Protein AF-A0A965ZA83-F1 (afdb_monomer_lite)

Sequence (141 aa):
MIVNSGFDPNELNPVFISDYGYNVPEDGLYCLSETLQTKKEILKRFVKASMKGWDYADLHREETLDTVMALMKRKHIPSNRSHQAWMLDRIIELQVPDEKSTIKGELVEKDYKLTQQILLNGNYIKTKIPFSDFHTPLLLK

Radius of gyration: 18.45 Å; chains: 1; bounding box: 42×42×40 Å

Secondary structure (DSSP, 8-state):
-GGGTT--GGG-----GGGGT-----------HHHHHHHHHHHHHHHHHHHHHHHHHHHTHHHHHHHHHHHHHHTT----HHHHHHHHHHHHHHTS-SSTTPPTTPPPHHHHHHHHHHHHHTTS-SS---HHHH----S--

pLDDT: mean 89.31, std 9.94, range [51.56, 97.75]

Structure (mmCIF, N/CA/C/O backbone):
data_AF-A0A965ZA83-F1
#
_entry.id   AF-A0A965ZA83-F1
#
loop_
_atom_site.group_PDB
_atom_site.id
_atom_site.type_symbol
_atom_site.label_atom_id
_atom_site.label_alt_id
_atom_site.label_comp_id
_atom_site.label_asym_id
_atom_site.label_entity_id
_atom_site.label_seq_id
_atom_site.pdbx_PDB_ins_code
_atom_site.Cartn_x
_atom_site.Cartn_y
_atom_site.Cartn_z
_atom_site.occupancy
_atom_site.B_iso_or_equiv
_atom_site.auth_seq_id
_atom_site.auth_comp_id
_atom_site.auth_asym_id
_atom_site.auth_atom_id
_atom_site.pdbx_PDB_model_num
ATOM 1 N N . MET A 1 1 ? 17.653 -10.306 -7.678 1.00 61.91 1 MET A N 1
ATOM 2 C CA . MET A 1 1 ? 16.549 -11.291 -7.671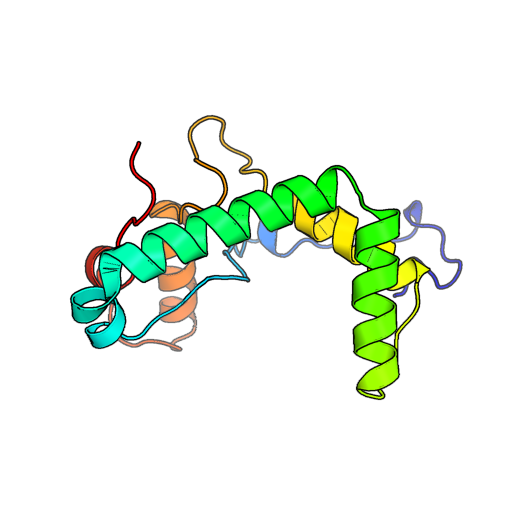 1.00 61.91 1 MET A CA 1
ATOM 3 C C . MET A 1 1 ? 16.943 -12.463 -8.543 1.00 61.91 1 MET A C 1
ATOM 5 O O . MET A 1 1 ? 17.554 -12.205 -9.570 1.00 61.91 1 MET A O 1
ATOM 9 N N . ILE A 1 2 ? 16.574 -13.691 -8.162 1.00 70.19 2 ILE A N 1
ATOM 10 C CA . ILE A 1 2 ? 16.848 -14.926 -8.930 1.00 70.19 2 ILE A CA 1
ATOM 11 C C . ILE A 1 2 ? 16.361 -14.804 -10.385 1.00 70.19 2 ILE A C 1
ATOM 13 O O . ILE A 1 2 ? 17.056 -15.216 -11.307 1.00 70.19 2 ILE A O 1
ATOM 17 N N . VAL A 1 3 ? 15.233 -14.119 -10.594 1.00 69.31 3 VAL A N 1
ATOM 18 C CA . VAL A 1 3 ? 14.650 -13.836 -11.919 1.00 69.31 3 VAL A CA 1
ATOM 19 C C . VAL A 1 3 ? 15.592 -13.031 -12.834 1.00 69.31 3 VAL A C 1
ATOM 21 O O . VAL A 1 3 ? 15.569 -13.199 -14.045 1.00 69.31 3 VAL A O 1
ATOM 24 N N . ASN A 1 4 ? 16.487 -12.211 -12.271 1.00 69.12 4 ASN A N 1
ATOM 25 C CA . ASN A 1 4 ? 17.472 -11.425 -13.032 1.00 69.12 4 ASN A CA 1
ATOM 26 C C . ASN A 1 4 ? 18.866 -12.079 -13.044 1.00 69.12 4 ASN A C 1
ATOM 28 O O . ASN A 1 4 ? 19.845 -11.430 -13.407 1.00 69.12 4 ASN A O 1
ATOM 32 N N . SER A 1 5 ? 18.977 -13.335 -12.603 1.00 77.31 5 SER A N 1
ATOM 33 C CA . SER A 1 5 ? 20.243 -14.074 -12.512 1.00 77.31 5 SER A CA 1
ATOM 34 C C . SER A 1 5 ? 20.479 -15.024 -13.693 1.00 77.31 5 SER A C 1
ATOM 36 O O . SER A 1 5 ? 21.463 -15.756 -13.675 1.00 77.31 5 SER A O 1
ATOM 38 N N . GLY A 1 6 ? 19.615 -14.999 -14.718 1.00 75.31 6 GLY A N 1
ATOM 39 C CA . GLY A 1 6 ? 19.759 -15.806 -15.938 1.00 75.31 6 GLY A CA 1
ATOM 40 C C . GLY A 1 6 ? 19.152 -17.211 -15.868 1.00 75.31 6 GLY A C 1
ATOM 41 O O . GLY A 1 6 ? 19.374 -17.997 -16.781 1.00 75.31 6 GLY A O 1
ATOM 42 N N . PHE A 1 7 ? 18.395 -17.522 -14.812 1.00 77.19 7 PHE A N 1
ATOM 43 C CA . PHE A 1 7 ? 17.578 -18.736 -14.739 1.00 77.19 7 PHE A CA 1
ATOM 44 C C . PHE A 1 7 ? 16.328 -18.597 -15.610 1.00 77.19 7 PHE A C 1
ATOM 46 O O . PHE A 1 7 ? 15.746 -17.511 -15.671 1.00 77.19 7 PHE A O 1
ATOM 53 N N . ASP A 1 8 ? 15.900 -19.692 -16.242 1.00 78.69 8 ASP A N 1
ATOM 54 C CA . ASP A 1 8 ? 14.610 -19.745 -16.928 1.00 78.69 8 ASP A CA 1
ATOM 55 C C . ASP A 1 8 ? 13.488 -19.687 -15.873 1.00 78.69 8 ASP A C 1
ATOM 57 O O . ASP A 1 8 ? 13.424 -20.557 -14.999 1.00 78.69 8 ASP A O 1
ATOM 61 N N . PRO A 1 9 ? 12.590 -18.685 -15.911 1.00 78.00 9 PRO A N 1
ATOM 62 C CA . PRO A 1 9 ? 11.462 -18.611 -14.989 1.00 78.00 9 PRO A CA 1
ATOM 63 C C . PRO A 1 9 ? 10.578 -19.865 -14.987 1.00 78.00 9 PRO A C 1
ATOM 65 O O . PRO A 1 9 ? 9.951 -20.142 -13.969 1.00 78.00 9 PRO A O 1
ATOM 68 N N . ASN A 1 10 ? 10.542 -20.632 -16.083 1.00 81.44 10 ASN A N 1
ATOM 69 C CA . ASN A 1 10 ? 9.772 -21.876 -16.177 1.00 81.44 10 ASN A CA 1
ATOM 70 C C . ASN A 1 10 ? 10.379 -23.030 -15.360 1.00 81.44 10 ASN A C 1
ATOM 72 O O . ASN A 1 10 ? 9.686 -24.004 -15.073 1.00 81.44 10 ASN A O 1
ATOM 76 N N . GLU A 1 11 ? 11.655 -22.935 -14.977 1.00 85.00 11 GLU A N 1
ATOM 77 C CA . GLU A 1 11 ? 12.306 -23.889 -14.068 1.00 85.00 11 GLU A CA 1
ATOM 78 C C . GLU A 1 11 ? 12.038 -23.556 -12.593 1.00 85.00 11 GLU A C 1
ATOM 80 O O . GLU A 1 11 ? 12.314 -24.362 -11.701 1.00 85.00 11 GLU A O 1
ATOM 85 N N . LEU A 1 12 ? 11.499 -22.366 -12.314 1.00 84.88 12 LEU A N 1
ATOM 86 C CA . LEU A 1 12 ? 11.127 -21.956 -10.970 1.00 84.88 12 LEU A CA 1
ATOM 87 C C . LEU A 1 12 ? 9.721 -22.463 -10.652 1.00 84.88 12 LEU A C 1
ATOM 89 O O . LEU A 1 12 ? 8.789 -22.294 -11.433 1.00 84.88 12 LEU A O 1
ATOM 93 N N . ASN A 1 13 ? 9.554 -23.026 -9.458 1.00 85.62 13 ASN A N 1
ATOM 94 C CA . ASN A 1 13 ? 8.239 -23.326 -8.905 1.00 85.62 13 ASN A CA 1
ATOM 95 C C . ASN A 1 13 ? 7.858 -22.223 -7.902 1.00 85.62 13 ASN A C 1
ATOM 97 O O . ASN A 1 13 ? 8.285 -22.297 -6.743 1.00 85.62 13 ASN A O 1
ATOM 101 N N . PRO A 1 14 ? 7.143 -21.160 -8.323 1.00 84.75 14 PRO A N 1
ATOM 102 C CA . PRO A 1 14 ? 6.777 -20.080 -7.422 1.00 84.75 14 PRO A CA 1
ATOM 103 C C . PRO A 1 14 ? 5.781 -20.584 -6.376 1.00 84.75 14 PRO A C 1
ATOM 105 O O . PRO A 1 14 ? 4.788 -21.233 -6.692 1.00 84.75 14 PRO A O 1
ATOM 108 N N . VAL A 1 15 ? 6.046 -20.256 -5.114 1.00 88.44 15 VAL A N 1
ATOM 109 C CA . VAL A 1 15 ? 5.136 -20.519 -3.997 1.00 88.44 15 VAL A CA 1
ATOM 110 C C . VAL A 1 15 ? 4.630 -19.172 -3.507 1.00 88.44 15 VAL A C 1
ATOM 112 O O . VAL A 1 15 ? 5.379 -18.418 -2.884 1.00 88.44 15 VAL A O 1
ATOM 115 N N . PHE A 1 16 ? 3.373 -18.853 -3.802 1.00 87.25 16 PHE A N 1
ATOM 116 C CA . PHE A 1 16 ? 2.759 -17.615 -3.339 1.00 87.25 16 PHE A CA 1
ATOM 117 C C . PHE A 1 16 ? 2.103 -17.841 -1.985 1.00 87.25 16 PHE A C 1
ATOM 119 O O . PHE A 1 16 ? 1.218 -18.677 -1.846 1.00 87.25 16 PHE A O 1
ATOM 126 N N . ILE A 1 17 ? 2.510 -17.080 -0.969 1.00 89.06 17 ILE A N 1
ATOM 127 C CA . ILE A 1 17 ? 1.957 -17.217 0.390 1.00 89.06 17 ILE A CA 1
ATOM 128 C C . ILE A 1 17 ? 0.462 -16.823 0.423 1.00 89.06 17 ILE A C 1
ATOM 130 O O . ILE A 1 17 ? -0.292 -17.295 1.278 1.00 89.06 17 ILE A O 1
ATOM 134 N N . SER A 1 18 ? 0.008 -16.032 -0.556 1.00 88.31 18 SER A N 1
ATOM 135 C CA . SER A 1 18 ? -1.410 -15.745 -0.799 1.00 88.31 18 SER A CA 1
ATOM 136 C C . SER A 1 18 ? -2.242 -17.017 -0.986 1.00 88.31 18 SER A C 1
ATOM 138 O O . SER A 1 18 ? -3.333 -17.103 -0.424 1.00 88.31 18 SER A O 1
ATOM 140 N N . ASP A 1 19 ? -1.703 -18.033 -1.671 1.00 90.25 19 ASP A N 1
ATOM 141 C CA . ASP A 1 19 ? -2.389 -19.307 -1.947 1.00 90.25 19 ASP A CA 1
ATOM 142 C C . ASP A 1 19 ? -2.565 -20.158 -0.681 1.00 90.25 19 ASP A C 1
ATOM 144 O O . ASP A 1 19 ? -3.404 -21.055 -0.626 1.00 90.25 19 ASP A O 1
ATOM 148 N N . TYR A 1 20 ? -1.805 -19.841 0.370 1.00 90.81 20 TYR A N 1
ATOM 149 C CA . TYR A 1 20 ? -1.855 -20.499 1.676 1.00 90.81 20 TYR A CA 1
ATOM 150 C C . TYR A 1 20 ? -2.624 -19.673 2.717 1.00 90.81 20 TYR A C 1
ATOM 152 O O . TYR A 1 20 ? -2.533 -19.944 3.913 1.00 90.81 20 TYR A O 1
ATOM 160 N N . GLY A 1 21 ? -3.390 -18.668 2.281 1.00 88.38 21 GLY A N 1
ATOM 161 C CA . GLY A 1 21 ? -4.267 -17.881 3.149 1.00 88.38 21 GLY A CA 1
ATOM 162 C C . GLY A 1 21 ? -3.607 -16.670 3.811 1.00 88.38 21 GLY A C 1
ATOM 163 O O . GLY A 1 21 ? -4.188 -16.112 4.737 1.00 88.38 21 GLY A O 1
ATOM 164 N N . TYR A 1 22 ? -2.435 -16.236 3.338 1.00 91.31 22 TYR A N 1
ATOM 165 C CA . TYR A 1 22 ? -1.731 -15.049 3.847 1.00 91.31 22 TYR A CA 1
ATOM 166 C C . TYR A 1 22 ? -1.764 -13.876 2.858 1.00 91.31 22 TYR A C 1
ATOM 168 O O . TYR A 1 22 ? -0.806 -13.113 2.760 1.00 91.31 22 TYR A O 1
ATOM 176 N N . ASN A 1 23 ? -2.861 -13.727 2.114 1.00 89.62 23 ASN A N 1
ATOM 177 C CA . ASN A 1 23 ? -3.063 -12.571 1.244 1.00 89.62 23 ASN A CA 1
ATOM 178 C C . ASN A 1 23 ? -3.515 -11.361 2.078 1.00 89.62 23 ASN A C 1
ATOM 180 O O . ASN A 1 23 ? -4.711 -11.138 2.256 1.00 89.62 23 ASN A O 1
ATOM 184 N N . VAL A 1 24 ? -2.560 -10.644 2.666 1.00 90.38 24 VAL A N 1
ATOM 185 C CA . VAL A 1 24 ? -2.816 -9.496 3.545 1.00 90.38 24 VAL A CA 1
ATOM 186 C C . VAL A 1 24 ? -2.243 -8.209 2.948 1.00 90.38 24 VAL A C 1
ATOM 188 O O . VAL A 1 24 ? -1.220 -8.272 2.266 1.00 90.38 24 VAL A O 1
ATOM 191 N N . PRO A 1 25 ? -2.842 -7.034 3.221 1.00 89.19 25 PRO A N 1
ATOM 192 C CA . PRO A 1 25 ? -2.289 -5.761 2.777 1.00 89.19 25 PRO A CA 1
ATOM 193 C C . PRO A 1 25 ? -0.928 -5.519 3.437 1.00 89.19 25 PRO A C 1
ATOM 195 O O . PRO A 1 25 ? -0.823 -5.568 4.665 1.00 89.19 25 PRO A O 1
ATOM 198 N N . GLU A 1 26 ? 0.095 -5.255 2.627 1.00 87.44 26 GLU A N 1
ATOM 199 C CA . GLU A 1 26 ? 1.458 -4.993 3.104 1.00 87.44 26 GLU A CA 1
ATOM 200 C C . GLU A 1 26 ? 1.655 -3.510 3.455 1.00 87.44 26 GLU A C 1
ATOM 202 O O . GLU A 1 26 ? 2.029 -3.172 4.580 1.00 87.44 26 GLU A O 1
ATOM 207 N N . ASP A 1 27 ? 1.329 -2.617 2.517 1.00 89.38 27 ASP A N 1
ATOM 208 C CA . ASP A 1 27 ? 1.517 -1.175 2.663 1.00 89.38 27 ASP A CA 1
ATOM 209 C C . ASP A 1 27 ? 0.231 -0.440 3.060 1.00 89.38 27 ASP A C 1
ATOM 211 O O . ASP A 1 27 ? -0.878 -0.770 2.638 1.00 89.38 27 ASP A O 1
ATOM 215 N N . GLY A 1 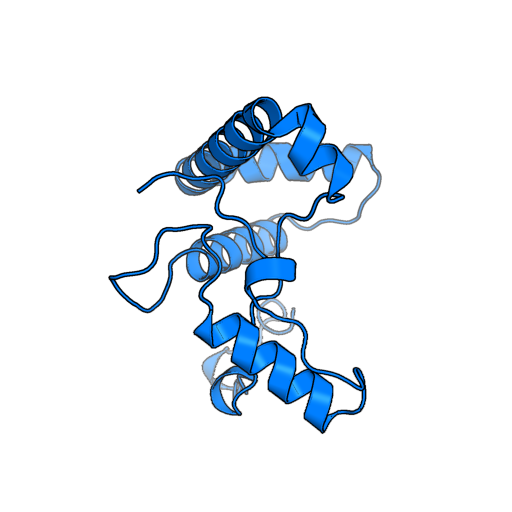28 ? 0.384 0.630 3.846 1.00 90.19 28 GLY A N 1
ATOM 216 C CA . GLY A 1 28 ? -0.729 1.482 4.257 1.00 90.19 28 GLY A CA 1
ATOM 217 C C . GLY A 1 28 ? -0.294 2.884 4.676 1.00 90.19 28 GLY A C 1
ATOM 218 O O . GLY A 1 28 ? 0.844 3.116 5.087 1.00 90.19 28 GLY A O 1
ATOM 219 N N . LEU A 1 29 ? -1.221 3.841 4.583 1.00 92.38 29 LEU A N 1
ATOM 220 C CA . LEU A 1 29 ? -1.038 5.192 5.114 1.00 92.38 29 LEU A CA 1
ATOM 221 C C . LEU A 1 29 ? -1.631 5.283 6.519 1.00 92.38 29 LEU A C 1
ATOM 223 O O . LEU A 1 29 ? -2.838 5.131 6.704 1.00 92.38 29 LEU A O 1
ATOM 227 N N . TYR A 1 30 ? -0.782 5.597 7.494 1.00 94.38 30 TYR A N 1
ATOM 228 C CA . TYR A 1 30 ? -1.155 5.688 8.902 1.00 94.38 30 TYR A CA 1
ATOM 229 C C . TYR A 1 30 ? -0.962 7.108 9.432 1.00 94.38 30 TYR A C 1
ATOM 231 O O . TYR A 1 30 ? -0.027 7.816 9.053 1.00 94.38 30 TYR A O 1
ATOM 239 N N . CYS A 1 31 ? -1.828 7.524 10.351 1.00 95.38 31 CYS A N 1
ATOM 240 C CA . CYS A 1 31 ? -1.662 8.762 11.101 1.00 95.38 31 CYS A CA 1
AT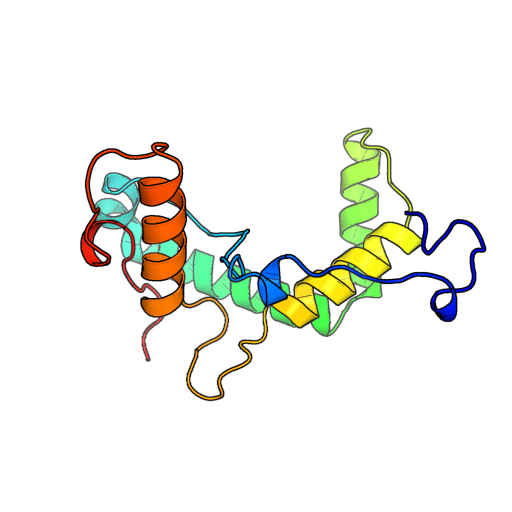OM 241 C C . CYS A 1 31 ? -2.115 8.580 12.548 1.00 95.38 31 CYS A C 1
ATOM 243 O O . CYS A 1 31 ? -2.929 7.711 12.852 1.00 95.38 31 CYS A O 1
ATOM 245 N N . LEU A 1 32 ? -1.630 9.444 13.438 1.00 96.25 32 LEU A N 1
ATOM 246 C CA . LEU A 1 32 ? -2.117 9.497 14.814 1.00 96.25 32 LEU A CA 1
ATOM 247 C C . LEU A 1 32 ? -3.583 9.945 14.850 1.00 96.25 32 LEU A C 1
ATOM 249 O O . LEU A 1 32 ? -3.972 10.852 14.107 1.00 96.25 32 LEU A O 1
ATOM 253 N N . SER A 1 33 ? -4.370 9.391 15.773 1.00 94.19 33 SER A N 1
ATOM 254 C CA . SER A 1 33 ? -5.786 9.746 15.945 1.00 94.19 33 SER A CA 1
ATOM 255 C C . SER A 1 33 ? -5.989 11.246 16.188 1.00 94.19 33 SER A C 1
ATOM 257 O O . SER A 1 33 ? -6.903 11.847 15.628 1.00 94.19 33 SER A O 1
ATOM 259 N N . GLU A 1 34 ? -5.089 11.888 16.938 1.00 96.56 34 GLU A N 1
ATOM 260 C CA . GLU A 1 34 ? -5.104 13.342 17.153 1.00 96.56 34 GLU A CA 1
ATOM 261 C C . GLU A 1 34 ? -4.905 14.126 15.844 1.00 96.56 34 GLU A C 1
ATOM 263 O O . GLU A 1 34 ? -5.573 15.132 15.596 1.00 96.56 34 GLU A O 1
ATOM 268 N N . THR A 1 35 ? -4.027 13.650 14.954 1.00 96.38 35 THR A N 1
ATOM 269 C CA . THR A 1 35 ? -3.810 14.286 13.645 1.00 96.38 35 THR A CA 1
ATOM 270 C C . THR A 1 35 ? -5.049 14.144 12.765 1.00 96.38 35 THR A C 1
ATOM 272 O O . THR A 1 35 ? -5.427 15.098 12.085 1.00 96.38 35 THR A O 1
ATOM 275 N N . LEU A 1 36 ? -5.723 12.991 12.813 1.00 95.00 36 LEU A N 1
ATOM 276 C CA . LEU A 1 36 ? -6.982 12.783 12.102 1.00 95.00 36 LEU A CA 1
ATOM 277 C C . LEU A 1 36 ? -8.079 13.742 12.578 1.00 95.00 36 LEU A C 1
ATOM 279 O O . LEU A 1 36 ? -8.782 14.321 11.752 1.00 95.00 36 LEU A O 1
ATOM 283 N N . GLN A 1 37 ? -8.196 13.944 13.890 1.00 94.81 37 GLN A N 1
ATOM 284 C CA . GLN A 1 37 ? -9.197 14.835 14.481 1.00 94.81 37 GLN A CA 1
ATOM 285 C C . GLN A 1 37 ? -8.922 16.311 14.165 1.00 94.81 37 GLN A C 1
ATOM 287 O O . GLN A 1 37 ? -9.835 17.046 13.797 1.00 94.81 37 GLN A O 1
ATOM 292 N N . THR A 1 38 ? -7.662 16.743 14.263 1.00 97.50 38 THR A N 1
ATOM 293 C CA . THR A 1 38 ? -7.284 18.162 14.133 1.00 97.50 38 THR A CA 1
ATOM 294 C C . THR A 1 38 ? -7.035 18.608 12.692 1.00 97.50 38 THR A C 1
ATOM 296 O O . THR A 1 38 ? -7.217 19.781 12.370 1.00 97.50 38 THR A O 1
ATOM 299 N N . LYS A 1 39 ? -6.613 17.700 11.802 1.00 96.69 39 LYS A N 1
ATOM 300 C CA . LYS A 1 39 ? -6.149 18.024 10.439 1.00 96.69 39 LYS A CA 1
ATOM 301 C C . LYS A 1 39 ? -6.855 17.215 9.348 1.00 96.69 39 LYS A C 1
ATOM 303 O O . LYS A 1 39 ? -6.291 17.015 8.271 1.00 96.69 39 LYS A O 1
ATOM 308 N N . LYS A 1 40 ? -8.102 16.790 9.585 1.00 94.12 40 LYS A N 1
ATOM 309 C CA . LYS A 1 40 ? -8.880 15.936 8.667 1.00 94.12 40 LYS A CA 1
ATOM 310 C C . LYS A 1 40 ? -8.853 16.406 7.209 1.00 94.12 40 LYS A C 1
ATOM 312 O O . LYS A 1 40 ? -8.559 15.617 6.318 1.00 94.12 40 LYS A O 1
ATOM 317 N N . GLU A 1 41 ? -9.109 17.689 6.952 1.00 94.69 41 GLU A N 1
ATOM 318 C CA . GLU A 1 41 ? -9.144 18.210 5.575 1.00 94.69 41 GLU A CA 1
ATOM 319 C C . GLU A 1 41 ? -7.770 18.255 4.898 1.00 94.69 41 GLU A C 1
ATOM 321 O O . GLU A 1 41 ? -7.659 18.056 3.687 1.00 94.69 41 GLU A O 1
ATOM 326 N N . ILE A 1 42 ? -6.697 18.442 5.671 1.00 96.12 42 ILE A N 1
ATOM 327 C CA . ILE A 1 42 ? -5.330 18.343 5.147 1.00 96.12 42 ILE A CA 1
ATOM 328 C C . ILE A 1 42 ? -5.035 16.891 4.764 1.00 96.12 42 ILE A C 1
ATOM 330 O O . ILE A 1 42 ? -4.519 16.652 3.675 1.00 96.12 42 ILE A O 1
ATOM 334 N N . LEU A 1 43 ? -5.416 15.924 5.604 1.00 95.75 43 LEU A N 1
ATOM 335 C CA . LEU A 1 43 ? -5.233 14.502 5.306 1.00 95.75 43 LEU A CA 1
ATOM 336 C C . LEU A 1 43 ? -6.029 14.066 4.073 1.00 95.75 43 LEU A C 1
ATOM 338 O O . LEU A 1 43 ? -5.481 13.376 3.223 1.00 95.75 43 LEU A O 1
ATOM 342 N N . LYS A 1 44 ? -7.276 14.525 3.900 1.00 93.88 44 LYS A N 1
ATOM 343 C CA . LYS A 1 44 ? -8.042 14.254 2.669 1.00 93.88 44 LYS A CA 1
ATOM 344 C C . LYS A 1 44 ? -7.323 14.761 1.420 1.00 93.88 44 LYS A C 1
ATOM 346 O O . LYS A 1 44 ? -7.236 14.051 0.419 1.00 93.88 44 LYS A O 1
ATOM 351 N N . ARG A 1 45 ? -6.784 15.985 1.470 1.00 95.06 45 ARG A N 1
ATOM 352 C CA . ARG A 1 45 ? -5.995 16.556 0.365 1.00 95.06 45 ARG A CA 1
ATOM 353 C C . ARG A 1 45 ? -4.709 15.772 0.125 1.00 95.06 45 ARG A C 1
ATOM 355 O O . ARG A 1 45 ? -4.360 15.567 -1.032 1.00 95.06 45 ARG A O 1
ATOM 362 N N . PHE A 1 46 ? -4.044 15.329 1.191 1.00 95.56 46 PHE A N 1
ATOM 363 C CA . PHE A 1 46 ? -2.847 14.498 1.114 1.00 95.56 46 PHE A CA 1
ATOM 364 C C . PHE A 1 46 ? -3.147 13.165 0.430 1.00 95.56 46 PHE A C 1
ATOM 366 O O . PHE A 1 46 ? -2.529 12.871 -0.583 1.00 95.56 46 PHE A O 1
ATOM 373 N N . VAL A 1 47 ? -4.158 12.420 0.893 1.00 93.38 47 VAL A N 1
ATOM 374 C CA . VAL A 1 47 ? -4.564 11.148 0.276 1.00 93.38 47 VAL A CA 1
ATOM 375 C C . VAL A 1 47 ? -4.912 11.359 -1.198 1.00 93.38 47 VAL A C 1
ATOM 377 O O . VAL A 1 47 ? -4.382 10.661 -2.055 1.00 93.38 47 VAL A O 1
ATOM 380 N N . LYS A 1 48 ? -5.713 12.381 -1.532 1.00 93.06 48 LYS A N 1
ATOM 381 C CA . LYS A 1 48 ? -6.054 12.694 -2.929 1.00 93.06 48 LYS A CA 1
ATOM 382 C C . LYS A 1 48 ? -4.825 13.025 -3.786 1.00 93.06 48 LYS A C 1
ATOM 384 O O . LYS A 1 48 ? -4.790 12.653 -4.956 1.00 93.06 48 LYS A O 1
ATOM 389 N N . ALA A 1 49 ? -3.843 13.740 -3.240 1.00 95.88 49 ALA A N 1
ATOM 390 C CA . ALA A 1 49 ? -2.599 14.044 -3.942 1.00 95.88 49 ALA A CA 1
ATOM 391 C C . ALA A 1 49 ? -1.735 12.788 -4.135 1.00 95.88 49 ALA A C 1
ATOM 393 O O . ALA A 1 49 ? -1.216 12.588 -5.228 1.00 95.88 49 ALA A O 1
ATOM 394 N N . SER A 1 50 ? -1.642 11.921 -3.124 1.00 94.38 50 SER A N 1
ATOM 395 C CA . SER A 1 50 ? -0.919 10.648 -3.205 1.00 94.38 50 SER A CA 1
ATOM 396 C C . SER A 1 50 ? -1.517 9.718 -4.260 1.00 94.38 50 SER A C 1
ATOM 398 O O . SER A 1 50 ? -0.773 9.169 -5.065 1.00 94.38 50 SER A O 1
ATOM 400 N N . MET A 1 51 ? -2.850 9.606 -4.324 1.00 91.81 51 MET A N 1
ATOM 401 C CA . MET A 1 51 ? -3.528 8.812 -5.360 1.00 91.81 51 MET A CA 1
ATOM 402 C C . MET A 1 51 ? -3.207 9.326 -6.766 1.00 91.81 51 MET A C 1
ATOM 404 O O . MET A 1 51 ? -2.799 8.552 -7.625 1.00 91.81 51 MET A O 1
ATOM 408 N N . LYS A 1 52 ? -3.277 10.648 -6.976 1.00 94.62 52 LYS A N 1
ATOM 409 C CA . LYS A 1 52 ? -2.869 11.264 -8.249 1.00 94.62 52 LYS A CA 1
ATOM 410 C C . LYS A 1 52 ? -1.399 11.013 -8.583 1.00 94.62 52 LYS A C 1
ATOM 412 O O . LYS A 1 52 ? -1.070 10.866 -9.752 1.00 94.62 52 LYS A O 1
ATOM 417 N N . GLY A 1 53 ? -0.525 10.998 -7.578 1.00 95.50 53 GLY A N 1
ATOM 418 C CA . GLY A 1 53 ? 0.891 10.681 -7.754 1.00 95.50 53 GLY A CA 1
ATOM 419 C C . GLY A 1 53 ? 1.107 9.251 -8.247 1.00 95.50 53 GLY A C 1
ATOM 420 O O . GLY A 1 53 ? 1.911 9.043 -9.147 1.00 95.50 53 GLY A O 1
ATOM 421 N N . TRP A 1 54 ? 0.352 8.284 -7.722 1.00 94.25 54 TRP A N 1
ATOM 422 C CA . TRP A 1 54 ? 0.391 6.900 -8.200 1.00 94.25 54 TRP A CA 1
ATOM 423 C C . TRP A 1 54 ? -0.177 6.735 -9.607 1.00 94.25 54 TRP A C 1
ATOM 425 O O . TRP A 1 54 ? 0.413 6.026 -10.416 1.00 94.25 54 TRP A O 1
ATOM 435 N N . ASP A 1 55 ? -1.279 7.415 -9.924 1.00 93.94 55 ASP A N 1
ATOM 436 C CA . ASP A 1 55 ? -1.829 7.411 -11.285 1.00 93.94 55 ASP A CA 1
ATOM 437 C C . ASP A 1 55 ? -0.845 8.052 -12.281 1.00 93.94 55 ASP A C 1
ATOM 439 O O . ASP A 1 55 ? -0.657 7.556 -13.390 1.00 93.94 55 ASP A O 1
ATOM 443 N N . TYR A 1 56 ? -0.151 9.119 -11.869 1.00 96.44 56 TYR A N 1
ATOM 444 C CA . TYR A 1 56 ? 0.930 9.710 -12.657 1.00 96.44 56 TYR A CA 1
ATOM 445 C C . TYR A 1 56 ? 2.094 8.731 -12.836 1.00 96.44 56 TYR A C 1
ATOM 447 O O . TYR A 1 56 ? 2.611 8.599 -13.938 1.00 96.44 56 TYR A O 1
ATOM 455 N N . ALA A 1 57 ? 2.494 8.024 -11.778 1.00 96.25 57 ALA A N 1
ATOM 456 C CA . ALA A 1 57 ? 3.590 7.063 -11.840 1.00 96.25 57 ALA A CA 1
ATOM 457 C C . ALA A 1 57 ? 3.322 5.917 -12.826 1.00 96.25 57 ALA A C 1
ATOM 459 O O . ALA A 1 57 ? 4.228 5.510 -13.553 1.00 96.25 57 ALA A O 1
ATOM 460 N N . ASP A 1 58 ? 2.076 5.444 -12.891 1.00 94.94 58 ASP A N 1
ATOM 461 C CA . ASP A 1 58 ? 1.638 4.456 -13.877 1.00 94.94 58 ASP A CA 1
ATOM 462 C C . ASP A 1 58 ? 1.711 5.018 -15.307 1.00 94.94 58 ASP A C 1
ATOM 464 O O . ASP A 1 58 ? 2.308 4.414 -16.197 1.00 94.94 58 ASP A O 1
ATOM 468 N N . LEU A 1 59 ? 1.211 6.232 -15.537 1.00 96.81 59 LEU A N 1
ATOM 469 C CA . LEU A 1 59 ? 1.245 6.850 -16.869 1.00 96.81 59 LEU A CA 1
ATOM 470 C C . LEU A 1 59 ? 2.653 7.295 -17.316 1.00 96.81 59 LEU A C 1
ATOM 472 O O . LEU A 1 59 ? 2.925 7.362 -18.514 1.00 96.81 59 LEU A O 1
ATOM 476 N N . HIS A 1 60 ? 3.557 7.576 -16.374 1.00 97.62 60 HIS A N 1
ATOM 477 C CA . HIS A 1 60 ? 4.875 8.177 -16.607 1.00 97.62 60 HIS A CA 1
ATOM 478 C C . HIS A 1 60 ? 6.001 7.373 -15.930 1.00 97.62 60 HIS A C 1
ATOM 480 O O . HIS A 1 60 ? 6.812 7.910 -15.167 1.00 97.62 60 HIS A O 1
ATOM 486 N N . ARG A 1 61 ? 6.061 6.064 -16.210 1.00 96.69 61 ARG A N 1
ATOM 487 C CA . ARG A 1 61 ? 6.997 5.119 -15.568 1.00 96.69 61 ARG A CA 1
ATOM 488 C C . ARG A 1 61 ? 8.469 5.540 -15.663 1.00 96.69 61 ARG A C 1
ATOM 490 O O . ARG A 1 61 ? 9.154 5.579 -14.645 1.00 96.69 61 ARG A O 1
ATOM 497 N N . GLU A 1 62 ? 8.957 5.900 -16.852 1.00 96.75 62 GLU A N 1
ATOM 498 C CA . GLU A 1 62 ? 10.376 6.256 -17.052 1.00 96.75 62 GLU A CA 1
ATOM 499 C C . GLU A 1 62 ? 10.793 7.499 -16.253 1.00 96.75 62 GLU A C 1
ATOM 501 O O . GLU A 1 62 ? 11.813 7.480 -15.563 1.00 96.75 62 GLU A O 1
ATOM 506 N N . GLU A 1 63 ? 9.973 8.554 -16.280 1.00 97.75 63 GLU A N 1
ATOM 507 C CA . GLU A 1 63 ? 10.211 9.784 -15.513 1.00 97.75 63 GLU A CA 1
ATOM 508 C C . GLU A 1 63 ? 10.170 9.521 -14.001 1.00 97.75 63 GLU A C 1
ATOM 510 O O . GLU A 1 63 ? 10.991 10.038 -13.233 1.00 97.75 63 GLU A O 1
ATOM 515 N N . THR A 1 64 ? 9.230 8.681 -13.566 1.00 97.19 64 THR A N 1
ATOM 516 C CA . THR A 1 64 ? 9.117 8.256 -12.169 1.00 97.19 64 THR A CA 1
ATOM 517 C C . THR A 1 64 ? 10.386 7.537 -11.724 1.00 97.19 64 THR A C 1
ATOM 519 O O . THR A 1 64 ? 10.963 7.878 -10.688 1.00 97.19 64 THR A O 1
ATOM 522 N N . LEU A 1 65 ? 10.874 6.594 -12.534 1.00 97.19 65 LEU A N 1
ATOM 523 C CA . LEU A 1 65 ? 12.119 5.879 -12.271 1.00 97.19 65 LEU A CA 1
ATOM 524 C C . LEU A 1 65 ? 13.314 6.828 -12.221 1.00 97.19 65 LEU A C 1
ATOM 526 O O . LEU A 1 65 ? 14.123 6.722 -11.304 1.00 97.19 65 LEU A O 1
ATOM 530 N N . ASP A 1 66 ? 13.434 7.768 -13.157 1.00 97.31 66 ASP A N 1
ATOM 531 C CA . ASP A 1 66 ? 14.521 8.755 -13.161 1.00 97.31 66 ASP A CA 1
ATOM 532 C C . ASP A 1 66 ? 14.523 9.599 -11.884 1.00 97.31 66 ASP A C 1
ATOM 534 O O . ASP A 1 66 ? 15.566 9.783 -11.246 1.00 97.31 66 ASP A O 1
ATOM 538 N N . THR A 1 67 ? 13.344 10.053 -11.462 1.00 97.12 67 THR A N 1
ATOM 539 C CA . THR A 1 67 ? 13.167 10.863 -10.254 1.00 97.12 67 THR A CA 1
ATOM 540 C C . THR A 1 67 ? 13.575 10.095 -8.995 1.00 97.12 67 THR A C 1
ATOM 542 O O . THR A 1 67 ? 14.362 10.598 -8.181 1.00 97.12 67 THR A O 1
ATOM 545 N N . VAL A 1 68 ? 13.084 8.861 -8.840 1.00 95.81 68 VAL A N 1
ATOM 546 C CA . VAL A 1 68 ? 13.391 7.996 -7.690 1.00 95.81 68 VAL A CA 1
ATOM 547 C C . VAL A 1 68 ? 14.871 7.614 -7.678 1.00 95.81 68 VAL A C 1
ATOM 549 O O . VAL A 1 68 ? 15.537 7.769 -6.654 1.00 95.81 68 VAL A O 1
ATOM 552 N N . MET A 1 69 ? 15.435 7.212 -8.817 1.00 96.25 69 MET A N 1
ATOM 553 C CA . MET A 1 69 ? 16.856 6.864 -8.932 1.00 96.25 69 MET A CA 1
ATOM 554 C C . MET A 1 69 ? 17.762 8.055 -8.593 1.00 96.25 69 MET A C 1
ATOM 556 O O . MET A 1 69 ? 18.754 7.900 -7.876 1.00 96.25 69 MET A O 1
ATOM 560 N N . ALA A 1 70 ? 17.413 9.266 -9.040 1.00 96.75 70 ALA A N 1
ATOM 561 C CA . ALA A 1 70 ? 18.149 10.476 -8.688 1.00 96.75 70 ALA A CA 1
ATOM 562 C C . ALA A 1 70 ? 18.094 10.765 -7.176 1.00 96.75 70 ALA A C 1
ATOM 564 O O . ALA A 1 70 ? 19.112 11.136 -6.585 1.00 96.75 70 ALA A O 1
ATOM 565 N N . LEU A 1 71 ? 16.936 10.575 -6.532 1.00 96.69 71 LEU A N 1
ATOM 566 C CA . LEU A 1 71 ? 16.783 10.678 -5.075 1.00 96.69 71 LEU A CA 1
ATOM 567 C C . LEU A 1 71 ? 17.654 9.652 -4.338 1.00 96.69 71 LEU A C 1
ATOM 569 O O . LEU A 1 71 ? 18.401 10.032 -3.434 1.00 96.69 71 LEU A O 1
ATOM 573 N N . MET A 1 72 ? 17.603 8.383 -4.748 1.00 96.38 72 MET A N 1
ATOM 574 C CA . MET A 1 72 ? 18.391 7.297 -4.156 1.00 96.38 72 MET A CA 1
ATOM 575 C C . MET A 1 72 ? 19.890 7.569 -4.275 1.00 96.38 72 MET A C 1
ATOM 577 O O . MET A 1 72 ? 20.608 7.486 -3.279 1.00 96.38 72 MET A O 1
ATOM 581 N N . LYS A 1 73 ? 20.354 8.011 -5.453 1.00 96.44 73 LYS A N 1
ATOM 582 C CA . LYS A 1 73 ? 21.752 8.399 -5.678 1.00 96.44 73 LYS A CA 1
ATOM 583 C C . LYS A 1 73 ? 22.190 9.525 -4.741 1.00 96.44 73 LYS A C 1
ATOM 585 O O . LYS A 1 73 ? 23.232 9.407 -4.104 1.00 96.44 73 LYS A O 1
ATOM 590 N N . ARG A 1 74 ? 21.389 10.591 -4.599 1.00 97.50 74 ARG A N 1
ATOM 591 C CA . ARG A 1 74 ? 21.687 11.703 -3.670 1.00 97.50 74 ARG A CA 1
ATOM 592 C C . ARG A 1 74 ? 21.766 11.253 -2.212 1.00 97.50 74 ARG A C 1
ATOM 594 O O . ARG A 1 74 ? 22.487 11.855 -1.423 1.00 97.50 74 ARG A O 1
ATOM 601 N N . LYS A 1 75 ? 21.001 10.225 -1.843 1.00 97.12 75 LYS A N 1
ATOM 602 C CA . LYS A 1 75 ? 20.973 9.648 -0.494 1.00 97.12 75 LYS A CA 1
ATOM 603 C C . LYS A 1 75 ? 21.954 8.486 -0.311 1.00 97.12 75 LYS A C 1
ATOM 605 O O . LYS A 1 75 ? 21.959 7.898 0.762 1.00 97.12 75 LYS A O 1
ATOM 610 N N . HIS A 1 76 ? 22.794 8.196 -1.307 1.00 95.50 76 HIS A N 1
ATOM 611 C CA . HIS A 1 76 ? 23.748 7.083 -1.298 1.00 95.50 76 HIS A CA 1
ATOM 612 C C . HIS A 1 76 ? 23.085 5.716 -1.053 1.00 95.50 76 HIS A C 1
ATOM 614 O O . HIS A 1 76 ? 23.678 4.834 -0.439 1.00 95.50 76 HIS A O 1
ATOM 620 N N . ILE A 1 77 ? 21.854 5.537 -1.542 1.00 95.00 77 ILE A N 1
ATOM 621 C CA . ILE A 1 77 ? 21.128 4.267 -1.476 1.00 95.00 77 ILE A CA 1
ATOM 622 C C . ILE A 1 77 ? 21.461 3.467 -2.744 1.00 95.00 77 ILE A C 1
ATOM 624 O O . ILE A 1 77 ? 21.149 3.931 -3.849 1.00 95.00 77 ILE A O 1
ATOM 628 N N . PRO A 1 78 ? 22.085 2.279 -2.623 1.00 90.88 78 PRO A N 1
ATOM 629 C CA . PRO A 1 78 ? 22.345 1.414 -3.765 1.00 90.88 78 PRO A CA 1
ATOM 630 C C . PRO A 1 78 ? 21.046 1.070 -4.497 1.00 90.88 78 PRO A C 1
ATOM 632 O O . PRO A 1 78 ? 20.046 0.703 -3.883 1.00 90.88 78 PRO A O 1
ATOM 635 N N . SER A 1 79 ? 21.052 1.202 -5.819 1.00 89.94 79 SER A N 1
ATOM 636 C CA . SER A 1 79 ? 19.877 0.956 -6.654 1.00 89.94 79 SER A CA 1
ATOM 637 C C . SER A 1 79 ? 20.278 0.458 -8.037 1.00 89.94 79 SER A C 1
ATOM 639 O O . SER A 1 79 ? 21.371 0.736 -8.528 1.00 89.94 79 SER A O 1
ATOM 641 N N . ASN A 1 80 ? 19.381 -0.301 -8.664 1.00 90.56 80 ASN A N 1
ATOM 642 C CA . ASN A 1 80 ? 19.522 -0.800 -10.026 1.00 90.56 80 ASN A CA 1
ATOM 643 C C . ASN A 1 80 ? 18.242 -0.454 -10.791 1.00 90.56 80 ASN A C 1
ATOM 645 O O . ASN A 1 80 ? 17.153 -0.796 -10.331 1.00 90.56 80 ASN A O 1
ATOM 649 N N . ARG A 1 81 ? 18.375 0.200 -11.951 1.00 93.25 81 ARG A N 1
ATOM 650 C CA . ARG A 1 81 ? 17.225 0.679 -12.729 1.00 93.25 81 ARG A CA 1
ATOM 651 C C . ARG A 1 81 ? 16.274 -0.451 -13.118 1.00 93.25 81 ARG A C 1
ATOM 653 O O . ARG A 1 81 ? 15.080 -0.324 -12.891 1.00 93.25 81 ARG A O 1
ATOM 660 N N . SER A 1 82 ? 16.794 -1.554 -13.651 1.00 91.25 82 SER A N 1
ATOM 661 C CA . SER A 1 82 ? 15.982 -2.703 -14.067 1.00 91.25 82 SER A CA 1
ATOM 662 C C . SER A 1 82 ? 15.221 -3.316 -12.893 1.00 91.25 82 SER A C 1
ATOM 664 O O . SER A 1 82 ? 14.070 -3.710 -13.041 1.00 91.25 82 SER A O 1
ATOM 666 N N . HIS A 1 83 ? 15.838 -3.364 -11.709 1.00 89.44 83 HIS A N 1
ATOM 667 C CA . HIS A 1 83 ? 15.148 -3.834 -10.510 1.00 89.44 83 HIS A CA 1
ATOM 668 C C . HIS A 1 83 ? 14.053 -2.863 -10.048 1.00 89.44 83 HIS A C 1
ATOM 670 O O . HIS A 1 83 ? 12.965 -3.312 -9.705 1.00 89.44 83 HIS A O 1
ATOM 676 N N . GLN A 1 84 ? 14.316 -1.553 -10.067 1.00 94.06 84 GLN A N 1
ATOM 677 C CA . GLN A 1 84 ? 13.329 -0.532 -9.697 1.00 94.06 84 GLN A CA 1
ATOM 678 C C . GLN A 1 84 ? 12.144 -0.496 -10.669 1.00 94.06 84 GLN A C 1
ATOM 680 O O . GLN A 1 84 ? 11.010 -0.383 -10.221 1.00 94.06 84 GLN A O 1
ATOM 685 N N . ALA A 1 85 ? 12.392 -0.659 -11.972 1.00 94.25 85 ALA A N 1
ATOM 686 C CA . ALA A 1 85 ? 11.345 -0.774 -12.987 1.00 94.25 85 ALA A CA 1
ATOM 687 C C . ALA A 1 85 ? 10.428 -1.969 -12.702 1.00 94.25 85 ALA A C 1
ATOM 689 O O . ALA A 1 85 ? 9.221 -1.803 -12.571 1.00 94.25 85 ALA A O 1
ATOM 690 N N . TRP A 1 86 ? 11.022 -3.144 -12.477 1.00 91.94 86 TRP A N 1
ATOM 691 C CA . TRP A 1 86 ? 10.266 -4.340 -12.118 1.00 91.94 86 TRP A CA 1
ATOM 692 C C . TRP A 1 86 ? 9.446 -4.156 -10.829 1.00 91.94 86 TRP A C 1
ATOM 694 O O . TRP A 1 86 ? 8.292 -4.569 -10.774 1.00 91.94 86 TRP A O 1
ATOM 704 N N . MET A 1 87 ? 10.008 -3.514 -9.796 1.00 92.00 87 MET A N 1
ATOM 705 C CA . MET A 1 87 ? 9.270 -3.244 -8.554 1.00 92.00 87 MET A CA 1
ATOM 706 C C . MET A 1 87 ? 8.112 -2.267 -8.765 1.00 92.00 87 MET A C 1
ATOM 708 O O . MET A 1 87 ? 7.043 -2.475 -8.197 1.00 92.00 87 MET A O 1
ATOM 712 N N . LEU A 1 88 ? 8.301 -1.228 -9.584 1.00 94.38 88 LEU A N 1
ATOM 713 C CA . LEU A 1 88 ? 7.238 -0.283 -9.918 1.00 94.38 88 LEU A CA 1
ATOM 714 C C . LEU A 1 88 ? 6.068 -0.998 -10.604 1.00 94.38 88 LEU A C 1
ATOM 716 O O . LEU A 1 88 ? 4.925 -0.793 -10.203 1.00 94.38 88 LEU A O 1
ATOM 720 N N . ASP A 1 89 ? 6.353 -1.874 -11.570 1.00 92.62 89 ASP A N 1
ATOM 721 C CA . ASP A 1 89 ? 5.317 -2.645 -12.264 1.00 92.62 89 ASP A CA 1
ATOM 722 C C . ASP A 1 89 ? 4.537 -3.543 -11.296 1.00 92.62 89 ASP A C 1
ATOM 724 O O . ASP A 1 89 ? 3.307 -3.535 -11.303 1.00 92.62 89 ASP A O 1
ATOM 728 N N . ARG A 1 90 ? 5.230 -4.252 -10.395 1.00 90.88 90 ARG A N 1
ATOM 729 C CA . ARG A 1 90 ? 4.577 -5.077 -9.365 1.00 90.88 90 ARG A CA 1
ATOM 730 C C . ARG A 1 90 ? 3.704 -4.257 -8.419 1.00 90.88 90 ARG A C 1
ATOM 732 O O . ARG A 1 90 ? 2.584 -4.663 -8.132 1.00 90.88 90 ARG A O 1
ATOM 739 N N . ILE A 1 91 ? 4.181 -3.106 -7.948 1.00 90.62 91 ILE A N 1
ATOM 740 C CA . ILE A 1 91 ? 3.401 -2.252 -7.041 1.00 90.62 91 ILE A CA 1
ATOM 741 C C . ILE A 1 91 ? 2.154 -1.701 -7.744 1.00 90.62 91 ILE A C 1
ATOM 743 O O . ILE A 1 91 ? 1.089 -1.657 -7.133 1.00 90.62 91 ILE A O 1
ATOM 747 N N . ILE A 1 92 ? 2.256 -1.294 -9.014 1.00 90.81 92 ILE A N 1
ATOM 748 C CA . ILE A 1 92 ? 1.099 -0.816 -9.786 1.00 90.81 92 ILE A CA 1
ATOM 749 C C . ILE A 1 92 ? 0.055 -1.927 -9.940 1.00 90.81 92 ILE A C 1
ATOM 751 O O . ILE A 1 92 ? -1.128 -1.672 -9.723 1.00 90.81 92 ILE A O 1
ATOM 755 N N . GLU A 1 93 ? 0.484 -3.148 -10.267 1.00 88.06 93 GLU A N 1
ATOM 756 C CA . GLU A 1 93 ? -0.407 -4.310 -10.373 1.00 88.06 93 GLU A CA 1
ATOM 757 C C . GLU A 1 93 ? -1.127 -4.595 -9.047 1.00 88.06 93 GLU A C 1
ATOM 759 O O . GLU A 1 93 ? -2.347 -4.738 -9.034 1.00 88.06 93 GLU A O 1
ATOM 764 N N . LEU A 1 94 ? -0.401 -4.588 -7.923 1.00 86.38 94 LEU A N 1
ATOM 765 C CA . LEU A 1 94 ? -0.951 -4.871 -6.590 1.00 86.38 94 LEU A CA 1
ATOM 766 C C . LEU A 1 94 ? -1.902 -3.786 -6.060 1.00 86.38 94 LEU A C 1
ATOM 768 O O . LEU A 1 94 ? -2.682 -4.043 -5.145 1.00 86.38 94 LEU A O 1
ATOM 772 N N . GLN A 1 95 ? -1.857 -2.566 -6.603 1.00 83.12 95 GLN A N 1
ATOM 773 C CA . GLN A 1 95 ? -2.779 -1.498 -6.204 1.00 83.12 95 GLN A CA 1
ATOM 774 C C . GLN A 1 95 ? -4.194 -1.679 -6.760 1.00 83.12 95 GLN A C 1
ATOM 776 O O . GLN A 1 95 ? -5.113 -1.002 -6.291 1.00 83.12 95 GLN A O 1
ATOM 781 N N . VAL A 1 96 ? -4.376 -2.526 -7.775 1.00 74.19 96 VAL A N 1
ATOM 782 C CA . VAL A 1 96 ? -5.680 -2.782 -8.386 1.00 74.19 96 VAL A CA 1
ATOM 783 C C . VAL A 1 96 ? -6.343 -3.940 -7.639 1.00 74.19 96 VAL A C 1
ATOM 785 O O . VAL A 1 96 ? -5.825 -5.051 -7.678 1.00 74.19 96 VAL A O 1
ATOM 788 N N . PRO A 1 97 ? -7.481 -3.721 -6.957 1.00 66.50 97 PRO A N 1
ATOM 789 C CA . PRO A 1 97 ? -8.157 -4.799 -6.248 1.00 66.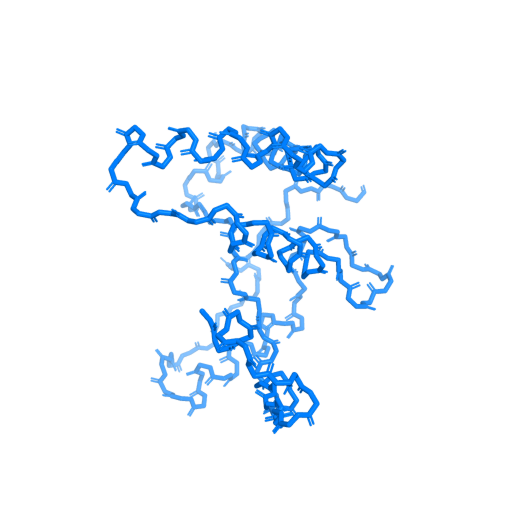50 97 PRO A CA 1
ATOM 790 C C . PRO A 1 97 ? -8.657 -5.883 -7.212 1.00 66.50 97 PRO A C 1
ATOM 792 O O . PRO A 1 97 ? -9.227 -5.564 -8.257 1.00 66.50 97 PRO A O 1
ATOM 795 N N . ASP A 1 98 ? -8.537 -7.153 -6.816 1.00 65.31 98 ASP A N 1
ATOM 796 C CA . ASP A 1 98 ? -9.077 -8.297 -7.573 1.00 65.31 98 ASP A CA 1
ATOM 797 C C . ASP A 1 98 ? -10.614 -8.241 -7.714 1.00 65.31 98 ASP A C 1
ATOM 799 O O . ASP A 1 98 ? -11.202 -8.762 -8.667 1.00 65.31 98 ASP A O 1
ATOM 803 N N . GLU A 1 99 ? -11.294 -7.590 -6.763 1.00 62.72 99 GLU A N 1
ATOM 804 C CA . GLU A 1 99 ? -12.749 -7.457 -6.726 1.00 62.72 99 GLU A CA 1
ATOM 805 C C . GLU A 1 99 ? -13.205 -6.108 -7.325 1.00 62.72 99 GLU A C 1
ATOM 807 O O . GLU A 1 99 ? -12.832 -5.032 -6.856 1.00 62.72 99 GLU A O 1
ATOM 812 N N . LYS A 1 100 ? -14.104 -6.157 -8.324 1.00 52.28 100 LYS A N 1
ATOM 813 C CA . LYS A 1 100 ? -14.649 -4.987 -9.057 1.00 52.28 100 LYS A CA 1
ATOM 814 C C . LYS A 1 100 ? -15.349 -3.925 -8.187 1.00 52.28 100 LYS A C 1
ATOM 816 O O . LYS A 1 100 ? -15.717 -2.875 -8.707 1.00 52.28 100 LYS A O 1
ATOM 821 N N . SER A 1 101 ? -15.593 -4.196 -6.904 1.00 57.81 101 SER A N 1
ATOM 822 C CA . SER A 1 101 ? -16.320 -3.317 -5.979 1.00 57.81 101 SER A CA 1
ATOM 823 C C . SER A 1 101 ? -15.436 -2.502 -5.033 1.00 57.81 101 SER A C 1
ATOM 825 O O . SER A 1 101 ? -15.979 -1.719 -4.253 1.00 57.81 101 SER A O 1
ATOM 827 N N . THR A 1 102 ? -14.112 -2.667 -5.075 1.00 64.50 102 THR A N 1
ATOM 828 C CA . THR A 1 102 ? -13.198 -1.975 -4.156 1.00 64.50 102 THR A CA 1
ATOM 829 C C . THR A 1 102 ? -12.579 -0.747 -4.819 1.00 64.50 102 THR A C 1
ATOM 831 O O . THR A 1 102 ? -12.101 -0.798 -5.952 1.00 64.50 102 THR A O 1
ATOM 834 N N . ILE A 1 103 ? -12.586 0.381 -4.107 1.00 73.56 103 ILE A N 1
ATOM 835 C CA . ILE A 1 103 ? -11.970 1.627 -4.565 1.00 73.56 103 ILE A CA 1
ATOM 836 C C . ILE A 1 103 ? -10.457 1.533 -4.335 1.00 73.56 103 ILE A C 1
ATOM 838 O O . ILE A 1 103 ? -10.013 1.187 -3.240 1.00 73.56 103 ILE A O 1
ATOM 842 N N . LYS A 1 104 ? -9.652 1.865 -5.354 1.00 79.31 104 LYS A N 1
ATOM 843 C CA . LYS A 1 104 ? -8.184 1.937 -5.246 1.00 79.31 104 LYS A CA 1
ATOM 844 C C . LYS A 1 104 ? -7.792 2.775 -4.017 1.00 79.31 104 LYS A C 1
ATOM 846 O O . LYS A 1 104 ? -8.204 3.929 -3.900 1.00 79.31 104 LYS A O 1
ATOM 851 N N . GLY A 1 105 ? -6.990 2.202 -3.118 1.00 81.56 105 GLY A N 1
ATOM 852 C CA . GLY A 1 105 ? -6.517 2.865 -1.895 1.00 81.56 105 GLY A CA 1
ATOM 853 C C . GLY A 1 105 ? -7.465 2.806 -0.686 1.00 81.56 105 GLY A C 1
ATOM 854 O O . GLY A 1 105 ? -7.133 3.372 0.356 1.00 81.56 105 GLY A O 1
ATOM 855 N N . GLU A 1 106 ? -8.619 2.141 -0.787 1.00 86.19 106 GLU A N 1
ATOM 856 C CA . GLU A 1 106 ? -9.484 1.841 0.361 1.00 86.19 106 GLU A CA 1
ATOM 857 C C . GLU A 1 106 ? -9.102 0.494 0.993 1.00 86.19 106 GLU A C 1
ATOM 859 O O . GLU A 1 106 ? -8.803 -0.474 0.295 1.00 86.19 106 GLU A O 1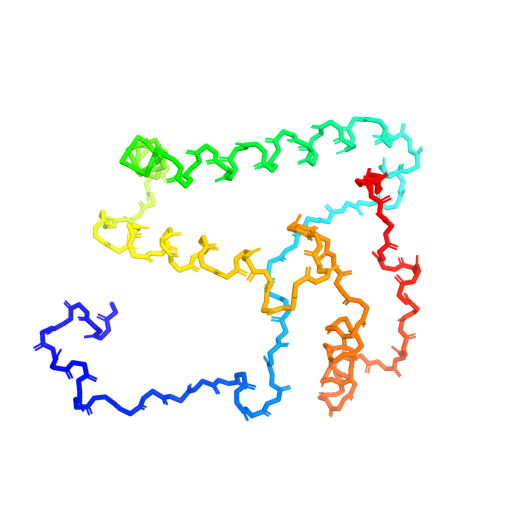
ATOM 864 N N . LEU A 1 107 ? -9.113 0.425 2.328 1.00 88.44 107 LEU A N 1
ATOM 865 C CA . LEU A 1 107 ? -8.867 -0.819 3.052 1.00 88.44 107 LEU A CA 1
ATOM 866 C C . LEU A 1 107 ? -10.165 -1.625 3.154 1.00 88.44 107 LEU A C 1
ATOM 868 O O . LEU A 1 107 ? -11.140 -1.165 3.749 1.00 88.44 107 LEU A O 1
ATOM 872 N N . VAL A 1 108 ? -10.156 -2.855 2.645 1.00 88.44 108 VAL A N 1
ATOM 873 C CA . VAL A 1 108 ? -11.297 -3.768 2.750 1.00 88.44 108 VAL A CA 1
ATOM 874 C C . VAL A 1 108 ? -11.340 -4.400 4.145 1.00 88.44 108 VAL A C 1
ATOM 876 O O . VAL A 1 108 ? -10.356 -4.951 4.639 1.00 88.44 108 VAL A O 1
ATOM 879 N N . GLU A 1 109 ? -12.510 -4.375 4.790 1.00 91.12 109 GLU A N 1
ATOM 880 C CA . GLU A 1 109 ? -12.687 -4.934 6.140 1.00 91.12 109 GLU A CA 1
ATOM 881 C C . GLU A 1 109 ? -12.404 -6.449 6.198 1.00 91.12 109 GLU A C 1
ATOM 883 O O . GLU A 1 109 ? -11.912 -6.955 7.209 1.00 91.12 109 GLU A O 1
ATOM 888 N N . LYS A 1 110 ? -12.696 -7.181 5.114 1.00 91.38 110 LYS A N 1
ATOM 889 C CA . LYS A 1 110 ? -12.386 -8.613 4.964 1.00 91.38 110 LYS A CA 1
ATOM 890 C C . LYS A 1 110 ? -10.887 -8.877 5.126 1.00 91.38 110 LYS A C 1
ATOM 892 O O . LYS A 1 110 ? -10.517 -9.739 5.923 1.00 91.38 110 LYS A O 1
ATOM 897 N N . ASP A 1 111 ? -10.052 -8.097 4.447 1.00 91.00 111 ASP A N 1
ATOM 898 C CA . ASP A 1 111 ? -8.596 -8.253 4.473 1.00 91.00 111 ASP A CA 1
ATOM 899 C C . ASP A 1 111 ? -8.038 -7.864 5.845 1.00 91.00 111 ASP A C 1
ATOM 901 O O . ASP A 1 111 ? -7.220 -8.580 6.416 1.00 91.00 111 ASP A O 1
ATOM 905 N N . TYR A 1 112 ? -8.575 -6.803 6.459 1.00 93.88 112 TYR A N 1
ATOM 906 C CA . TYR A 1 112 ? -8.247 -6.445 7.843 1.00 93.88 112 TYR A CA 1
ATOM 907 C C . TYR A 1 112 ? -8.563 -7.576 8.836 1.00 93.88 112 TYR A C 1
ATOM 909 O O . TYR A 1 112 ? -7.749 -7.901 9.706 1.00 93.88 112 TYR A O 1
ATOM 917 N N . LYS A 1 113 ? -9.743 -8.198 8.713 1.00 94.69 113 LYS A N 1
ATOM 918 C CA . LYS A 1 113 ? -10.151 -9.328 9.562 1.00 94.69 113 LYS A CA 1
ATOM 919 C C . LYS A 1 113 ? -9.254 -10.546 9.349 1.00 94.69 113 LYS A C 1
ATOM 921 O O . LYS A 1 113 ? -8.927 -11.210 10.333 1.00 94.69 113 LYS A O 1
ATOM 926 N N . LEU A 1 114 ? -8.832 -10.816 8.111 1.00 94.31 114 LEU A N 1
ATOM 927 C CA . LEU A 1 114 ? -7.870 -11.875 7.802 1.00 94.31 114 LEU A CA 1
ATOM 928 C C . LEU A 1 114 ? -6.525 -11.614 8.495 1.00 94.31 114 LEU A C 1
ATOM 930 O O . LEU A 1 114 ? -6.054 -12.475 9.240 1.00 94.31 114 LEU A O 1
ATOM 934 N N . THR A 1 115 ? -5.962 -10.411 8.346 1.00 95.19 115 THR A N 1
ATOM 935 C CA . THR A 1 115 ? -4.717 -10.010 9.023 1.00 95.19 115 THR A CA 1
ATOM 936 C C . THR A 1 115 ? -4.832 -10.170 10.534 1.00 95.19 115 THR A C 1
ATOM 938 O O . THR A 1 115 ? -3.970 -10.770 11.174 1.00 95.19 115 THR A O 1
ATOM 941 N N . GLN A 1 116 ? -5.928 -9.692 11.124 1.00 95.75 116 GLN A N 1
ATOM 942 C CA . GLN A 1 116 ? -6.164 -9.824 12.557 1.00 95.75 116 GLN A CA 1
ATOM 943 C C . GLN A 1 116 ? -6.235 -11.291 13.002 1.00 95.75 116 GLN A C 1
ATOM 945 O O . GLN A 1 116 ? -5.675 -11.641 14.041 1.00 95.75 116 GLN A O 1
ATOM 950 N N . GLN A 1 117 ? -6.896 -12.156 12.230 1.00 95.75 117 GLN A N 1
ATOM 951 C CA . GLN A 1 117 ? -6.993 -13.581 12.539 1.00 95.75 117 GLN A CA 1
ATOM 952 C C . GLN A 1 117 ? -5.625 -14.270 12.480 1.00 95.75 117 GLN A C 1
ATOM 954 O O . GLN A 1 117 ? -5.308 -15.060 13.370 1.00 95.75 117 GLN A O 1
ATOM 959 N N . ILE A 1 118 ? -4.802 -13.947 11.479 1.00 95.56 118 ILE A N 1
ATOM 960 C CA . ILE A 1 118 ? -3.428 -14.451 11.360 1.00 95.56 118 ILE A CA 1
ATOM 961 C C . ILE A 1 118 ? -2.602 -14.033 12.584 1.00 95.56 118 ILE A C 1
ATOM 963 O O . ILE A 1 118 ? -1.943 -14.872 13.200 1.00 95.56 118 ILE A O 1
ATOM 967 N N . LEU A 1 119 ? -2.683 -12.761 12.986 1.00 96.00 119 LEU A N 1
ATOM 968 C CA . LEU A 1 119 ? -1.946 -12.241 14.141 1.00 96.00 119 LEU A CA 1
ATOM 969 C C . LEU A 1 119 ? -2.404 -12.862 15.469 1.00 96.00 119 LEU A C 1
ATOM 971 O O . LEU A 1 119 ? -1.568 -13.120 16.335 1.00 96.00 119 LEU A O 1
ATOM 975 N N . LEU A 1 120 ? -3.705 -13.127 15.634 1.00 96.50 120 LEU A N 1
ATOM 976 C CA . LEU A 1 120 ? -4.243 -13.837 16.801 1.00 96.50 120 LEU A CA 1
ATOM 977 C C . LEU A 1 120 ? -3.759 -15.287 16.846 1.00 96.50 120 LEU A C 1
ATOM 979 O O . LEU A 1 120 ? -3.284 -15.733 17.885 1.00 96.50 120 LEU A O 1
ATOM 983 N N . ASN A 1 121 ? -3.835 -16.007 15.723 1.00 95.44 121 ASN A N 1
ATOM 984 C CA . ASN A 1 121 ? -3.382 -17.398 15.635 1.00 95.44 121 ASN A CA 1
ATOM 985 C C . ASN A 1 121 ? -1.877 -17.526 15.912 1.00 95.44 121 ASN A C 1
ATOM 987 O O . ASN A 1 121 ? -1.440 -18.4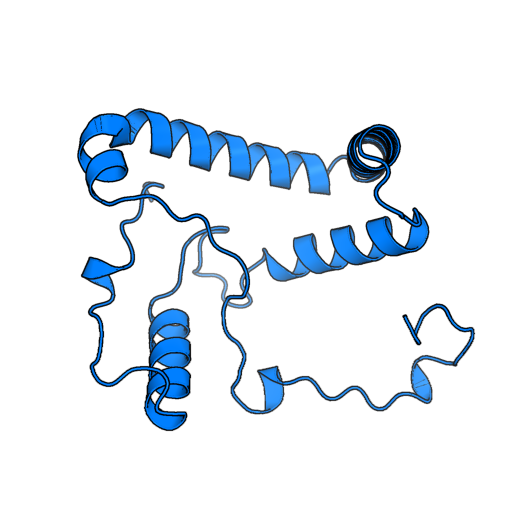98 16.522 1.00 95.44 121 ASN A O 1
ATOM 991 N N . GLY A 1 122 ? -1.092 -16.532 15.489 1.00 95.44 122 GLY A N 1
ATOM 992 C CA . GLY A 1 122 ? 0.339 -16.437 15.776 1.00 95.44 122 GLY A CA 1
ATOM 993 C C . GLY A 1 122 ? 0.683 -15.914 17.175 1.00 95.44 122 GLY A C 1
ATOM 994 O O . GLY A 1 122 ? 1.862 -15.768 17.479 1.00 95.44 122 GLY A O 1
ATOM 995 N N . ASN A 1 123 ? -0.306 -15.613 18.028 1.00 95.88 123 ASN A N 1
ATOM 996 C CA . ASN A 1 123 ? -0.129 -14.990 19.348 1.00 95.88 123 ASN A CA 1
ATOM 997 C C . ASN A 1 123 ? 0.619 -13.637 19.332 1.00 95.88 123 ASN A C 1
ATOM 999 O O . ASN A 1 123 ? 1.177 -13.223 20.349 1.00 95.88 123 ASN A O 1
ATOM 1003 N N . TYR A 1 124 ? 0.609 -12.915 18.206 1.00 96.31 124 TYR A N 1
ATOM 1004 C CA . TYR A 1 124 ? 1.206 -11.577 18.090 1.00 96.31 124 TYR A CA 1
ATOM 1005 C C . TYR A 1 124 ? 0.336 -10.492 18.729 1.00 96.31 124 TYR A C 1
ATOM 1007 O O . TYR A 1 124 ? 0.842 -9.475 19.202 1.00 96.31 124 TYR A O 1
ATOM 1015 N N . ILE A 1 125 ? -0.977 -10.718 18.774 1.00 95.38 125 ILE A N 1
ATOM 1016 C CA . ILE A 1 125 ? -1.942 -9.879 19.485 1.00 95.38 125 ILE A CA 1
ATOM 1017 C C . ILE A 1 125 ? -2.814 -10.752 20.385 1.00 95.38 125 ILE A C 1
ATOM 1019 O O . ILE A 1 125 ? -3.051 -11.921 20.094 1.00 95.38 125 ILE A O 1
ATOM 1023 N N . LYS A 1 126 ? -3.294 -10.181 21.493 1.00 94.88 126 LYS A N 1
ATOM 1024 C CA . LYS A 1 126 ? -4.100 -10.905 22.494 1.00 94.88 126 LYS A CA 1
ATOM 1025 C C . LYS A 1 126 ? -5.602 -10.692 22.333 1.00 94.88 126 LYS A C 1
ATOM 1027 O O . LYS A 1 126 ? -6.393 -11.496 22.813 1.00 94.88 126 LYS A O 1
ATOM 1032 N N . THR A 1 127 ? -5.997 -9.589 21.706 1.00 95.69 127 THR A N 1
ATOM 1033 C CA . THR A 1 127 ? -7.391 -9.154 21.612 1.00 95.69 127 THR A CA 1
ATOM 1034 C C . THR A 1 127 ? -7.705 -8.669 20.207 1.00 95.69 127 THR A C 1
ATOM 1036 O O . THR A 1 127 ? -6.840 -8.134 19.514 1.00 95.69 127 THR A O 1
ATOM 1039 N N . LYS A 1 128 ? -8.967 -8.828 19.806 1.00 94.75 128 LYS A N 1
ATOM 1040 C CA . LYS A 1 128 ? -9.490 -8.256 18.564 1.00 94.75 128 LYS A CA 1
ATOM 1041 C C . LYS A 1 128 ? -9.546 -6.734 18.673 1.00 94.75 128 LYS A C 1
ATOM 1043 O O . LYS A 1 128 ? -9.954 -6.211 19.707 1.00 94.75 128 LYS A O 1
ATOM 1048 N N . ILE A 1 129 ? -9.157 -6.052 17.603 1.00 94.88 129 ILE A N 1
ATOM 1049 C CA . ILE A 1 129 ? -9.271 -4.600 17.453 1.00 94.88 129 ILE A CA 1
ATOM 1050 C C . ILE A 1 129 ? -10.430 -4.336 16.476 1.00 94.88 129 ILE A C 1
ATOM 1052 O O . ILE A 1 129 ? -10.452 -4.924 15.392 1.00 94.88 129 ILE A O 1
ATOM 1056 N N . PRO A 1 130 ? -11.437 -3.527 16.833 1.00 94.81 130 PRO A N 1
ATOM 1057 C CA . PRO A 1 130 ? -12.515 -3.198 15.907 1.00 94.81 130 PRO A CA 1
ATOM 1058 C C . PRO A 1 130 ? -11.987 -2.506 14.645 1.00 94.81 130 PRO A C 1
ATOM 1060 O O . PRO A 1 130 ? -11.113 -1.645 14.716 1.00 94.81 130 PRO A O 1
ATOM 1063 N N . PHE A 1 131 ? -12.555 -2.837 13.481 1.00 94.50 131 PHE A N 1
ATOM 1064 C CA . PHE A 1 131 ? -12.178 -2.193 12.216 1.00 94.50 131 PHE A CA 1
ATOM 1065 C C . PHE A 1 131 ? -12.375 -0.670 12.264 1.00 94.50 131 PHE A C 1
ATOM 1067 O O . PHE A 1 131 ? -11.521 0.073 11.789 1.00 94.50 131 PHE A O 1
ATOM 1074 N N . SER A 1 132 ? -13.449 -0.209 12.913 1.00 93.12 132 SER A N 1
ATOM 1075 C CA . SER A 1 132 ? -13.755 1.212 13.126 1.00 93.12 132 SER A CA 1
ATOM 1076 C C . SER A 1 132 ? -12.693 1.971 13.918 1.00 93.12 132 SER A C 1
ATOM 1078 O O . SER A 1 132 ? -12.557 3.180 13.751 1.00 93.12 132 SER A O 1
ATOM 1080 N N . ASP A 1 133 ? -11.953 1.274 14.780 1.00 93.12 133 ASP A N 1
ATOM 1081 C CA . ASP A 1 133 ? -10.929 1.884 15.629 1.00 93.12 133 ASP A CA 1
ATOM 1082 C C . ASP A 1 133 ? -9.607 2.024 14.866 1.00 93.12 133 ASP A C 1
ATOM 1084 O O . ASP A 1 133 ? -8.785 2.883 15.182 1.00 93.12 133 ASP A O 1
ATOM 1088 N N . PHE A 1 134 ? -9.408 1.184 13.845 1.00 93.75 134 PHE A N 1
ATOM 1089 C CA . PHE A 1 134 ? -8.206 1.160 13.021 1.00 93.75 134 PHE A CA 1
ATOM 1090 C C . PHE A 1 134 ? -8.336 1.998 11.746 1.00 93.75 134 PHE A C 1
ATOM 1092 O O . PHE A 1 134 ? -7.382 2.659 11.338 1.00 93.75 134 PHE A O 1
ATOM 1099 N N . HIS A 1 135 ? -9.504 1.976 11.102 1.00 92.69 135 HIS A N 1
ATOM 1100 C CA . HIS A 1 135 ? -9.718 2.589 9.798 1.00 92.69 135 HIS A CA 1
ATOM 1101 C C . HIS A 1 135 ? -10.832 3.637 9.834 1.00 92.69 135 HIS A C 1
ATOM 1103 O O . HIS A 1 135 ? -11.956 3.381 10.257 1.00 92.69 135 HIS A O 1
ATOM 1109 N N . THR A 1 136 ? -10.528 4.830 9.319 1.00 91.19 136 THR A N 1
ATOM 1110 C CA . THR A 1 136 ? -11.518 5.871 9.027 1.00 91.19 136 THR A CA 1
ATOM 1111 C C . THR A 1 136 ? -11.388 6.276 7.559 1.00 91.19 136 THR A C 1
ATOM 1113 O O . THR A 1 136 ? -10.344 6.820 7.183 1.00 91.19 136 THR A O 1
ATOM 1116 N N . PRO A 1 137 ? -12.425 6.078 6.726 1.00 87.75 137 PRO A N 1
ATOM 1117 C CA . PRO A 1 137 ? -12.359 6.444 5.320 1.00 87.75 137 PRO A CA 1
ATOM 1118 C C . PRO A 1 137 ? -12.288 7.968 5.165 1.00 87.75 137 PRO A C 1
ATOM 1120 O O . PRO A 1 137 ? -13.084 8.728 5.729 1.00 87.75 137 PRO A O 1
ATOM 1123 N N . LEU A 1 138 ? -11.294 8.423 4.402 1.00 86.88 138 LEU A N 1
ATOM 1124 C CA . LEU A 1 138 ? -11.078 9.839 4.085 1.00 86.88 138 LEU A CA 1
ATOM 1125 C C . LEU A 1 138 ? -11.526 10.207 2.667 1.00 86.88 138 LEU A C 1
ATOM 1127 O O . LEU A 1 138 ? -11.858 11.367 2.415 1.00 86.88 138 LEU A O 1
ATOM 1131 N N . LEU A 1 139 ? -11.544 9.233 1.759 1.00 75.25 139 LEU A N 1
ATOM 1132 C CA . LEU A 1 139 ? -12.106 9.374 0.423 1.00 75.25 139 LEU A CA 1
ATOM 1133 C C . LEU A 1 139 ? -13.620 9.144 0.525 1.00 75.25 139 LEU A C 1
ATOM 1135 O O . LEU A 1 139 ? -14.065 8.158 1.103 1.00 75.25 139 LEU A O 1
ATOM 1139 N N . LEU A 1 140 ? -14.409 10.104 0.045 1.00 57.12 140 LEU A N 1
ATOM 1140 C CA . LEU A 1 140 ? -15.862 9.953 -0.048 1.00 57.12 140 LEU A CA 1
ATOM 1141 C C . LEU A 1 140 ? -16.191 9.104 -1.284 1.00 57.12 140 LEU A C 1
ATOM 1143 O O . LEU A 1 140 ? -15.513 9.251 -2.303 1.00 57.12 140 LEU A O 1
ATOM 1147 N N . LYS A 1 141 ? -17.216 8.252 -1.170 1.00 51.56 141 LYS A N 1
ATOM 1148 C CA . LYS A 1 141 ? -17.881 7.614 -2.316 1.00 51.56 141 LYS A CA 1
ATOM 1149 C C . LYS A 1 141 ? -18.533 8.658 -3.218 1.00 51.56 141 LYS A C 1
ATOM 1151 O O . LYS A 1 141 ? -19.018 9.674 -2.667 1.00 51.56 141 LYS A O 1
#

Foldseek 3Di:
DVVVVPDDVVPDDDDDVVVVLLPADDDADDDDPVCCVPPLVVVLVVVVVVVVVLVCCVVPVVVVLVVVVVVCVVVVHDDDSVVVSVVSVVVNVVQDDPDPPDDRRDDDVVNVVSVQVVCVVVVVDPDDDDPVNGDDDSDDD